Pro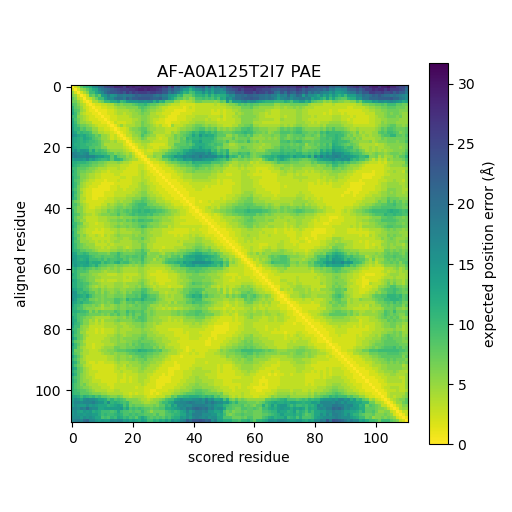tein AF-A0A125T2I7-F1 (afdb_monomer)

Structure (mmCIF, N/CA/C/O backbone):
data_AF-A0A125T2I7-F1
#
_entry.id   AF-A0A125T2I7-F1
#
loop_
_atom_site.group_PDB
_atom_site.id
_atom_site.type_symbol
_atom_site.label_atom_id
_atom_site.label_alt_id
_atom_site.label_comp_id
_atom_site.label_asym_id
_atom_site.label_entity_id
_atom_site.label_seq_id
_atom_site.pdbx_PDB_ins_code
_atom_site.Cartn_x
_atom_site.Cartn_y
_atom_site.Cartn_z
_atom_site.occupancy
_atom_site.B_iso_or_equiv
_atom_site.auth_seq_id
_atom_site.auth_comp_id
_atom_site.auth_asym_id
_atom_site.auth_atom_id
_atom_site.pdbx_PDB_model_num
ATOM 1 N N . MET A 1 1 ? -26.684 0.770 0.356 1.00 44.03 1 MET A N 1
ATOM 2 C CA . MET A 1 1 ? -25.659 -0.079 1.001 1.00 44.03 1 MET A CA 1
ATOM 3 C C . MET A 1 1 ? -24.827 0.848 1.869 1.00 44.03 1 MET A C 1
ATOM 5 O O . MET A 1 1 ? -24.214 1.760 1.333 1.00 44.03 1 MET A O 1
ATOM 9 N N . GLY A 1 2 ? -24.987 0.765 3.191 1.00 49.50 2 GLY A N 1
ATOM 10 C CA . GLY A 1 2 ? -24.450 1.761 4.119 1.00 49.50 2 GLY A CA 1
ATOM 11 C C . GLY A 1 2 ? -22.976 1.508 4.398 1.00 49.50 2 GLY A C 1
ATOM 12 O O . GLY A 1 2 ? -22.624 0.428 4.861 1.00 49.50 2 GLY A O 1
ATOM 13 N N . THR A 1 3 ? -22.127 2.495 4.127 1.00 59.16 3 THR A N 1
ATOM 14 C CA . THR A 1 3 ? -20.767 2.532 4.661 1.00 59.16 3 THR A CA 1
ATOM 15 C C . THR A 1 3 ? -20.870 2.567 6.182 1.00 59.16 3 THR A C 1
ATOM 17 O O . THR A 1 3 ? -21.439 3.495 6.762 1.00 59.16 3 THR A O 1
ATOM 20 N N . ASP A 1 4 ? -20.397 1.517 6.846 1.00 66.25 4 ASP A N 1
ATOM 21 C CA . ASP A 1 4 ? -20.371 1.476 8.302 1.00 66.25 4 ASP A CA 1
ATOM 22 C C . ASP A 1 4 ? -19.361 2.522 8.783 1.00 66.25 4 ASP A C 1
ATOM 24 O O . ASP A 1 4 ? -18.152 2.305 8.749 1.00 66.25 4 ASP A O 1
ATOM 28 N N . LYS A 1 5 ? -19.859 3.698 9.182 1.00 69.75 5 LYS A N 1
ATOM 29 C CA . LYS A 1 5 ? -19.045 4.881 9.524 1.00 69.75 5 LYS A CA 1
ATOM 30 C C . LYS A 1 5 ? -18.063 4.645 10.679 1.00 69.75 5 LYS A C 1
ATOM 32 O O . LYS A 1 5 ? -17.239 5.510 10.968 1.00 69.75 5 LYS A O 1
ATOM 37 N N . ASN A 1 6 ? -18.177 3.510 11.365 1.00 82.94 6 ASN A N 1
ATOM 38 C CA . ASN A 1 6 ? -17.336 3.163 12.498 1.00 82.94 6 ASN A CA 1
ATOM 39 C C . ASN A 1 6 ? -16.055 2.428 12.094 1.00 82.94 6 ASN A C 1
ATOM 41 O O . ASN A 1 6 ? -15.167 2.314 12.929 1.00 82.94 6 ASN A O 1
ATOM 45 N N . ILE A 1 7 ? -15.927 1.948 10.856 1.00 86.94 7 ILE A N 1
ATOM 46 C CA . ILE A 1 7 ? -14.658 1.429 10.338 1.00 86.94 7 ILE A CA 1
ATOM 47 C C . ILE A 1 7 ? -14.086 2.462 9.382 1.00 86.94 7 ILE A C 1
ATOM 49 O O . ILE A 1 7 ? -14.703 2.797 8.374 1.00 86.94 7 ILE A O 1
ATOM 53 N N . VAL A 1 8 ? -12.913 2.989 9.716 1.00 90.00 8 VAL A N 1
ATOM 54 C CA . VAL A 1 8 ? -12.237 4.003 8.908 1.00 90.00 8 VAL A CA 1
ATOM 55 C C . VAL A 1 8 ? -11.013 3.365 8.281 1.00 90.00 8 VAL A C 1
ATOM 57 O O . VAL A 1 8 ? -10.130 2.911 8.998 1.00 90.00 8 VAL A O 1
ATOM 60 N N . VAL A 1 9 ? -10.966 3.341 6.953 1.00 90.75 9 VAL A N 1
ATOM 61 C CA . VAL A 1 9 ? -9.791 2.920 6.187 1.00 90.75 9 VAL A CA 1
ATOM 62 C C . VAL A 1 9 ? -9.277 4.141 5.443 1.00 90.75 9 VAL A C 1
ATOM 64 O O . VAL A 1 9 ? -10.022 4.765 4.690 1.00 90.75 9 VAL A O 1
ATOM 67 N N . THR A 1 10 ? -8.020 4.495 5.674 1.00 92.19 10 THR A N 1
ATOM 68 C CA . THR A 1 10 ? -7.363 5.639 5.041 1.00 92.19 10 THR A CA 1
ATOM 69 C C . THR A 1 10 ? -6.147 5.144 4.282 1.00 92.19 10 THR A C 1
ATOM 71 O O . THR A 1 10 ? -5.269 4.522 4.870 1.00 92.19 10 THR A O 1
ATOM 74 N N . ARG A 1 11 ? -6.086 5.429 2.981 1.00 92.81 11 ARG A N 1
ATOM 75 C CA . ARG A 1 11 ? -4.922 5.160 2.131 1.00 92.81 11 ARG A CA 1
ATOM 76 C C . ARG A 1 11 ? -4.219 6.484 1.851 1.00 92.81 11 ARG A C 1
ATOM 78 O O . ARG A 1 11 ? -4.782 7.344 1.176 1.00 92.81 11 ARG A O 1
ATOM 85 N N . THR A 1 12 ? -3.007 6.648 2.367 1.00 92.88 12 THR A N 1
ATOM 86 C CA . THR A 1 12 ? -2.234 7.893 2.263 1.00 92.88 12 THR A CA 1
ATOM 87 C C . THR A 1 12 ? -0.942 7.643 1.501 1.00 92.88 12 THR A C 1
ATOM 89 O O . THR A 1 12 ? -0.198 6.726 1.836 1.00 92.88 12 THR A O 1
ATOM 92 N N . LEU A 1 13 ? -0.656 8.460 0.483 1.00 91.88 13 LEU A N 1
ATOM 93 C CA . LEU A 1 13 ? 0.638 8.431 -0.200 1.00 91.88 13 LEU A CA 1
ATOM 94 C C . LEU A 1 13 ? 1.686 9.128 0.671 1.00 91.88 13 LEU A C 1
ATOM 96 O O . L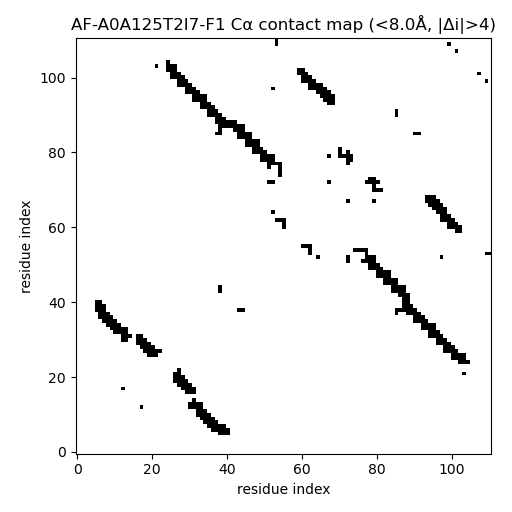EU A 1 13 ? 1.595 10.337 0.898 1.00 91.88 13 LEU A O 1
ATOM 100 N N . GLU A 1 14 ? 2.703 8.393 1.103 1.00 91.81 14 GLU A N 1
ATOM 101 C CA . GLU A 1 14 ? 3.830 8.950 1.845 1.00 91.81 14 GLU A CA 1
ATOM 102 C C . GLU A 1 14 ? 4.811 9.587 0.863 1.00 91.81 14 GLU A C 1
ATOM 104 O O . GLU A 1 14 ? 5.693 8.925 0.311 1.00 91.81 14 GLU A O 1
ATOM 109 N N . LYS A 1 15 ? 4.623 10.886 0.605 1.00 86.81 15 LYS A N 1
ATOM 110 C CA . LYS A 1 15 ? 5.432 11.652 -0.357 1.00 86.81 15 LYS A CA 1
ATOM 111 C C . LYS A 1 15 ? 6.912 11.684 0.012 1.00 86.81 15 LYS A C 1
ATOM 113 O O . LYS A 1 15 ? 7.735 11.661 -0.890 1.00 86.81 15 LYS A O 1
ATOM 118 N N . ASP A 1 16 ? 7.243 11.666 1.300 1.00 84.31 16 ASP A N 1
ATOM 119 C CA . ASP A 1 16 ? 8.632 11.654 1.777 1.00 84.31 16 ASP A CA 1
ATOM 120 C C . ASP A 1 16 ? 9.382 10.370 1.390 1.00 84.31 16 ASP A C 1
ATOM 122 O O . ASP A 1 16 ? 10.600 10.371 1.245 1.00 84.31 16 ASP A O 1
ATOM 126 N N . LEU A 1 17 ? 8.647 9.271 1.191 1.00 82.44 17 LEU A N 1
ATOM 127 C CA . LEU A 1 17 ? 9.180 7.964 0.797 1.00 82.44 17 LEU A CA 1
ATOM 128 C C . LEU A 1 17 ? 8.855 7.606 -0.661 1.00 82.44 17 LEU A C 1
ATOM 130 O O . LEU A 1 17 ? 9.280 6.557 -1.153 1.00 82.44 17 LEU A O 1
ATOM 134 N N . SER A 1 18 ? 8.097 8.465 -1.346 1.00 85.06 18 SER A N 1
ATOM 135 C CA . SER A 1 18 ? 7.716 8.298 -2.744 1.00 85.06 18 SER A CA 1
ATOM 136 C C . SER A 1 18 ? 8.575 9.203 -3.611 1.00 85.06 18 SER A C 1
ATOM 138 O O . SER A 1 18 ? 8.461 10.424 -3.562 1.00 85.06 18 SER A O 1
ATOM 140 N N . GLU A 1 19 ? 9.413 8.605 -4.448 1.00 87.25 19 GLU A N 1
ATOM 141 C CA . GLU A 1 19 ? 10.374 9.345 -5.257 1.00 87.25 19 GLU A CA 1
ATOM 142 C C . GLU A 1 19 ? 10.224 9.002 -6.734 1.00 87.25 19 GLU A C 1
ATOM 144 O O . GLU A 1 19 ? 10.017 7.848 -7.117 1.00 87.25 19 GLU A O 1
ATOM 149 N N . LYS A 1 20 ? 10.356 10.022 -7.581 1.00 86.38 20 LYS A N 1
ATOM 150 C CA . LYS A 1 20 ? 10.393 9.868 -9.030 1.00 86.38 20 LYS A CA 1
ATOM 151 C C . LYS A 1 20 ? 11.757 10.298 -9.536 1.00 86.38 20 LYS A C 1
ATOM 153 O O . LYS A 1 20 ? 12.071 11.483 -9.570 1.00 86.38 20 LYS A O 1
ATOM 158 N N . GLN A 1 21 ? 12.541 9.327 -9.979 1.00 86.06 21 GLN A N 1
ATOM 159 C CA . GLN A 1 21 ? 13.862 9.548 -10.545 1.00 86.06 21 GLN A CA 1
ATOM 160 C C . GLN A 1 21 ? 13.847 9.271 -12.044 1.00 86.06 21 GLN A C 1
ATOM 162 O O . GLN A 1 21 ? 13.285 8.284 -12.518 1.00 86.06 21 GLN A O 1
ATOM 167 N N . THR A 1 22 ? 14.515 10.120 -12.815 1.00 84.56 22 THR A N 1
ATOM 168 C CA . THR A 1 22 ? 14.761 9.875 -14.237 1.00 84.56 22 THR A CA 1
ATOM 169 C C . THR A 1 22 ? 16.235 9.577 -14.442 1.00 84.56 22 THR A C 1
ATOM 171 O O . THR A 1 22 ? 17.077 10.420 -14.143 1.00 84.56 22 THR A O 1
ATOM 174 N N . PHE A 1 23 ? 16.551 8.398 -14.969 1.00 79.50 23 PHE A N 1
ATOM 175 C CA . PHE A 1 23 ? 17.920 7.972 -15.232 1.00 79.50 23 PHE A CA 1
ATOM 176 C C . PHE A 1 23 ? 18.079 7.618 -16.714 1.00 79.50 23 PHE A C 1
ATOM 178 O O . PHE A 1 23 ? 17.620 6.573 -17.181 1.00 79.50 23 PHE A O 1
ATOM 185 N N . GLY A 1 24 ? 18.705 8.522 -17.474 1.00 85.00 24 GLY A N 1
ATOM 186 C CA . GLY A 1 24 ? 18.951 8.357 -18.909 1.00 85.00 24 GLY A CA 1
ATOM 187 C C . GLY A 1 24 ? 17.667 8.244 -19.746 1.00 85.00 24 GLY A C 1
ATOM 188 O O . GLY A 1 24 ? 16.953 9.228 -19.976 1.00 85.00 24 GLY A O 1
ATOM 189 N N . SER A 1 25 ? 17.397 7.045 -20.263 1.00 85.75 25 SER A N 1
ATOM 190 C CA . SER A 1 25 ? 16.191 6.708 -21.034 1.00 85.75 25 SER A CA 1
ATOM 191 C C . SER A 1 25 ? 15.052 6.139 -20.182 1.00 85.75 25 SER A C 1
ATOM 193 O O . SER A 1 25 ? 13.943 6.005 -20.697 1.00 85.75 25 SER A O 1
ATOM 195 N N . ASN A 1 26 ? 15.280 5.861 -18.895 1.00 87.19 26 ASN A N 1
ATOM 196 C CA . ASN A 1 26 ? 14.313 5.206 -18.016 1.00 87.19 26 ASN A CA 1
ATOM 197 C C . ASN A 1 26 ? 13.846 6.137 -16.891 1.00 87.19 26 ASN A C 1
ATOM 199 O O . ASN A 1 26 ? 14.569 7.020 -16.430 1.00 87.19 26 ASN A O 1
ATOM 203 N N . LYS A 1 27 ? 12.620 5.919 -16.432 1.00 89.12 27 LYS A N 1
ATOM 204 C CA . LYS A 1 27 ? 12.018 6.519 -15.245 1.00 89.12 27 LYS A CA 1
ATOM 205 C C . LYS A 1 27 ? 11.872 5.427 -14.192 1.00 89.12 27 LYS A C 1
ATOM 207 O O . LYS A 1 27 ? 11.512 4.301 -14.523 1.00 89.12 27 LYS A O 1
ATOM 212 N N . LYS A 1 28 ? 12.177 5.758 -12.945 1.00 90.00 28 LYS A N 1
ATOM 213 C CA . LYS A 1 28 ? 11.898 4.948 -11.761 1.00 90.00 28 LYS A CA 1
ATOM 214 C C . LYS A 1 28 ? 10.944 5.741 -10.887 1.00 90.00 28 LYS A C 1
ATOM 216 O O . LYS A 1 28 ? 11.196 6.910 -10.606 1.00 90.00 28 LYS A O 1
ATOM 221 N N . GLU A 1 29 ? 9.851 5.121 -10.492 1.00 90.25 29 GLU A N 1
ATOM 222 C CA . GLU A 1 29 ? 8.836 5.728 -9.649 1.00 90.25 29 GLU A CA 1
ATOM 223 C C . GLU A 1 29 ? 8.563 4.796 -8.476 1.00 90.25 29 GLU A C 1
ATOM 225 O O . GLU A 1 29 ? 7.993 3.721 -8.642 1.00 90.25 29 GLU A O 1
ATOM 230 N N . THR A 1 30 ? 9.022 5.203 -7.298 1.00 91.62 30 THR A N 1
ATOM 231 C CA . THR A 1 30 ? 8.755 4.518 -6.038 1.00 91.62 30 THR A CA 1
ATOM 232 C C . THR A 1 30 ? 7.492 5.113 -5.439 1.00 91.62 30 THR A C 1
ATOM 234 O O . THR A 1 30 ? 7.406 6.327 -5.248 1.00 91.62 30 THR A O 1
ATOM 237 N N . LYS A 1 31 ? 6.513 4.267 -5.133 1.00 91.69 31 LYS A N 1
ATOM 238 C CA . LYS A 1 31 ? 5.311 4.637 -4.387 1.00 91.69 31 LYS A CA 1
ATOM 239 C C . LYS A 1 31 ? 5.363 3.963 -3.032 1.00 91.69 31 LYS A C 1
ATOM 241 O O . LYS A 1 31 ? 5.613 2.761 -2.953 1.00 91.69 31 LYS A O 1
ATOM 246 N N . ASN A 1 32 ? 5.116 4.741 -1.988 1.00 93.12 32 ASN A N 1
ATOM 247 C CA . ASN A 1 32 ? 4.894 4.216 -0.654 1.00 93.12 32 ASN A CA 1
ATOM 248 C C . ASN A 1 32 ? 3.522 4.655 -0.152 1.00 93.12 32 ASN A C 1
ATOM 250 O O . ASN A 1 32 ? 3.247 5.850 -0.040 1.00 93.12 32 ASN A O 1
ATOM 254 N N . TRP A 1 33 ? 2.673 3.688 0.154 1.00 92.88 33 TRP A N 1
ATOM 255 C CA . TRP A 1 33 ? 1.333 3.903 0.671 1.00 92.88 33 TRP A CA 1
ATOM 256 C C . TRP A 1 33 ? 1.261 3.445 2.118 1.00 92.88 33 TRP A C 1
ATOM 258 O O . TRP A 1 33 ? 1.668 2.333 2.449 1.00 92.88 33 TRP A O 1
ATOM 268 N N . LEU A 1 34 ? 0.695 4.292 2.968 1.00 93.56 34 LEU A N 1
ATOM 269 C CA . LEU A 1 34 ? 0.313 3.942 4.323 1.00 93.56 34 LEU A CA 1
ATOM 270 C C . LEU A 1 34 ? -1.195 3.696 4.357 1.00 93.56 34 LEU A C 1
ATOM 272 O O . LEU A 1 34 ? -1.988 4.605 4.102 1.00 93.56 34 LEU A O 1
ATOM 276 N N . ILE A 1 35 ? -1.578 2.462 4.666 1.00 93.50 35 ILE A N 1
ATOM 277 C CA . ILE A 1 35 ? -2.960 2.042 4.857 1.00 93.50 35 ILE A CA 1
ATOM 278 C C . ILE A 1 35 ? -3.223 1.994 6.362 1.00 93.50 35 ILE A C 1
ATOM 280 O O . ILE A 1 35 ? -2.691 1.136 7.064 1.00 93.50 35 ILE A O 1
ATOM 284 N N . ASP A 1 36 ? -4.029 2.930 6.853 1.00 94.06 36 ASP A N 1
ATOM 285 C CA . ASP A 1 36 ? -4.428 3.051 8.256 1.00 94.06 36 ASP A CA 1
ATOM 286 C C . ASP A 1 36 ? -5.882 2.588 8.411 1.00 94.06 36 ASP A C 1
ATOM 288 O O . ASP A 1 36 ? -6.794 3.132 7.781 1.00 94.06 36 ASP A O 1
ATOM 292 N N . ILE A 1 37 ? -6.094 1.539 9.203 1.00 93.12 37 ILE A N 1
ATOM 293 C CA . ILE A 1 37 ? -7.392 0.904 9.426 1.00 93.12 37 ILE A CA 1
ATOM 294 C C . ILE A 1 37 ? -7.740 1.045 10.899 1.00 93.12 37 ILE A C 1
ATOM 296 O O . ILE A 1 37 ? -7.062 0.495 11.765 1.00 93.12 37 ILE A O 1
ATOM 300 N N . LYS A 1 38 ? -8.841 1.733 11.185 1.00 92.62 38 LYS A N 1
ATOM 301 C CA . LYS A 1 38 ? -9.286 2.033 12.541 1.00 92.62 38 LYS A CA 1
ATOM 302 C C . LYS A 1 38 ? -10.679 1.487 12.800 1.00 92.62 38 LYS A C 1
ATOM 304 O O . LYS A 1 38 ? -11.632 1.827 12.093 1.00 92.62 38 LYS A O 1
ATOM 309 N N . ASN A 1 39 ? -10.806 0.696 13.859 1.00 93.25 39 ASN A N 1
ATOM 310 C CA . ASN A 1 39 ? -12.087 0.234 14.365 1.00 93.25 39 ASN A CA 1
ATOM 311 C C . ASN A 1 39 ? -12.589 1.182 15.457 1.00 93.25 39 ASN A C 1
ATOM 313 O O . ASN A 1 39 ? -12.135 1.122 16.589 1.00 93.25 39 ASN A O 1
ATOM 317 N N . ARG A 1 40 ? -13.566 2.034 15.148 1.00 91.50 40 ARG A N 1
ATOM 318 C CA . ARG A 1 40 ? -14.228 2.916 16.127 1.00 91.50 40 ARG A CA 1
ATOM 319 C C . ARG A 1 40 ? -15.419 2.258 16.824 1.00 91.50 40 ARG A C 1
ATOM 321 O O . ARG A 1 40 ? -16.117 2.931 17.582 1.00 91.50 40 ARG A O 1
ATOM 328 N N . LYS A 1 41 ? -15.704 0.979 16.559 1.00 89.50 41 LYS A N 1
ATOM 329 C CA . LYS A 1 41 ? -16.749 0.242 17.275 1.00 89.50 41 LYS A CA 1
ATOM 330 C C . LYS A 1 41 ? -16.245 -0.205 18.640 1.00 89.50 41 LYS A C 1
ATOM 332 O O . LYS A 1 41 ? -15.063 -0.484 18.821 1.00 89.50 41 LYS A 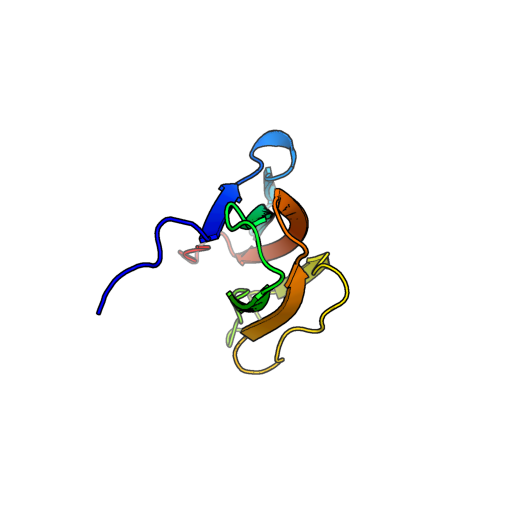O 1
ATOM 337 N N . ASN A 1 42 ? -17.189 -0.390 19.559 1.00 90.75 42 ASN A N 1
ATOM 338 C CA . ASN A 1 42 ? -16.934 -0.971 20.877 1.00 90.75 42 ASN A CA 1
ATOM 339 C C . ASN A 1 42 ? -16.912 -2.514 20.869 1.00 90.75 42 ASN A C 1
ATOM 341 O O . ASN A 1 42 ? -17.142 -3.152 21.891 1.00 90.75 42 ASN A O 1
ATOM 345 N N . GLN A 1 43 ? -16.691 -3.127 19.705 1.00 91.31 43 GLN A N 1
ATOM 346 C CA . GLN A 1 43 ? -16.671 -4.578 19.525 1.00 91.31 43 GLN A CA 1
ATOM 347 C C . GLN A 1 43 ? -15.564 -4.968 18.539 1.00 91.31 43 GLN A C 1
ATOM 349 O O . GLN A 1 43 ? -15.253 -4.165 17.651 1.00 91.31 43 GLN A O 1
ATOM 354 N N . PRO A 1 44 ? -14.981 -6.173 18.666 1.00 92.25 44 PRO A N 1
ATOM 355 C CA . PRO A 1 44 ? -14.008 -6.666 17.704 1.00 92.25 44 PRO A CA 1
ATOM 356 C C . PRO A 1 44 ? -14.653 -6.870 16.331 1.00 92.25 44 PRO A C 1
ATOM 358 O O . PRO A 1 44 ? -15.829 -7.229 16.222 1.00 92.25 44 PRO A O 1
ATOM 361 N N . VAL A 1 45 ? -13.876 -6.635 15.278 1.00 91.69 45 VAL A N 1
ATOM 362 C CA . VAL A 1 45 ? -14.305 -6.786 13.887 1.00 91.69 45 VAL A CA 1
ATOM 363 C C . VAL A 1 45 ? -13.252 -7.532 13.081 1.00 91.69 45 VAL A C 1
ATOM 365 O O . VAL A 1 45 ? -12.053 -7.292 13.223 1.00 91.69 45 VAL A O 1
ATOM 368 N N . ASN A 1 46 ? -13.726 -8.403 12.195 1.00 91.69 46 ASN A N 1
ATOM 369 C CA . ASN A 1 46 ? -12.900 -8.999 11.156 1.00 91.69 46 ASN A CA 1
ATOM 370 C C . ASN A 1 46 ? -13.085 -8.195 9.875 1.00 91.69 46 ASN A C 1
ATOM 372 O O . ASN A 1 46 ? -14.213 -7.975 9.431 1.00 91.69 46 ASN A O 1
ATOM 376 N N . LEU A 1 47 ? -11.974 -7.749 9.305 1.00 89.94 47 LEU A N 1
ATOM 377 C CA . LEU A 1 47 ? -11.936 -6.917 8.115 1.00 89.94 47 LEU A CA 1
ATOM 378 C C . LEU A 1 47 ? -11.014 -7.551 7.086 1.00 89.94 47 LEU A C 1
ATOM 380 O O . LEU A 1 47 ? -9.932 -8.036 7.416 1.00 89.94 47 LEU A O 1
ATOM 384 N N . ILE A 1 48 ? -11.459 -7.511 5.838 1.00 91.69 48 ILE A N 1
ATOM 385 C CA . ILE A 1 48 ? -10.654 -7.867 4.679 1.00 91.69 48 ILE A CA 1
ATOM 386 C C . ILE A 1 48 ? -10.395 -6.565 3.936 1.00 91.69 48 ILE A C 1
ATOM 388 O O . ILE A 1 48 ? -11.337 -5.868 3.560 1.00 91.69 48 ILE A O 1
ATOM 392 N N . VAL A 1 49 ? -9.123 -6.216 3.787 1.00 90.69 49 VAL A N 1
ATOM 393 C CA . VAL A 1 49 ? -8.688 -5.049 3.023 1.00 90.69 49 VAL A CA 1
ATOM 394 C C . VAL A 1 49 ? -8.014 -5.564 1.767 1.00 90.69 49 VAL A C 1
ATOM 396 O O . VAL A 1 49 ? -7.022 -6.285 1.845 1.00 90.69 49 VAL A O 1
ATOM 399 N N . GLU A 1 50 ? -8.573 -5.207 0.619 1.00 91.69 50 GLU A N 1
ATOM 400 C CA . GLU A 1 50 ? -8.012 -5.531 -0.687 1.00 91.69 50 GLU A CA 1
ATOM 401 C C . GLU A 1 50 ? -7.416 -4.264 -1.307 1.00 91.69 50 GLU A C 1
ATOM 403 O O . GLU A 1 50 ? -8.051 -3.210 -1.310 1.00 91.69 50 GLU A O 1
ATOM 408 N N . ASP A 1 51 ? -6.200 -4.373 -1.831 1.00 90.38 51 ASP A N 1
ATOM 409 C CA . ASP A 1 51 ? -5.539 -3.334 -2.628 1.00 90.38 51 ASP A CA 1
ATOM 410 C C . ASP A 1 51 ? -4.828 -4.013 -3.807 1.00 90.38 51 ASP A C 1
ATOM 412 O O . ASP A 1 51 ? -4.827 -5.243 -3.945 1.00 90.38 51 ASP A O 1
ATOM 416 N N . GLN A 1 52 ? -4.249 -3.222 -4.696 1.00 89.62 52 GLN A N 1
ATOM 417 C CA . GLN A 1 52 ? -3.615 -3.700 -5.906 1.00 89.62 52 GLN A CA 1
ATOM 418 C C . GLN A 1 52 ? -2.292 -2.973 -6.133 1.00 89.62 52 GLN A C 1
ATOM 420 O O . GLN A 1 52 ? -2.191 -1.756 -5.996 1.00 89.62 52 GLN A O 1
ATOM 425 N N . VAL A 1 53 ? -1.273 -3.734 -6.523 1.00 89.25 53 VAL A N 1
ATOM 426 C CA . VAL A 1 53 ? -0.048 -3.197 -7.115 1.00 89.25 53 VAL A CA 1
ATOM 427 C C . VAL A 1 53 ? -0.139 -3.262 -8.635 1.00 89.25 53 VAL A C 1
ATOM 429 O O . VAL A 1 53 ? -0.743 -4.194 -9.177 1.00 89.25 53 VAL A O 1
ATOM 432 N N . PRO A 1 54 ? 0.457 -2.298 -9.352 1.00 87.12 54 PRO A N 1
ATOM 433 C CA . PRO A 1 54 ? 0.483 -2.341 -10.803 1.00 87.12 54 PRO A CA 1
ATOM 434 C C . PRO A 1 54 ? 1.186 -3.615 -11.280 1.00 87.12 54 PRO A C 1
ATOM 436 O O . PRO A 1 54 ? 2.241 -3.986 -10.775 1.00 87.12 54 PRO A O 1
ATOM 439 N N . VAL A 1 55 ? 0.616 -4.268 -12.287 1.00 87.00 55 VAL A N 1
ATOM 440 C CA . VAL A 1 55 ? 1.245 -5.387 -12.995 1.00 87.00 55 VAL A CA 1
ATOM 441 C C . VAL A 1 55 ? 1.506 -4.975 -14.429 1.00 87.00 55 VAL A C 1
ATOM 443 O O . VAL A 1 55 ? 0.635 -4.424 -15.104 1.00 87.00 55 VAL A O 1
ATOM 446 N N . SER A 1 56 ? 2.724 -5.221 -14.901 1.00 83.19 56 SER A N 1
ATOM 447 C CA . SER A 1 56 ? 3.076 -4.954 -16.288 1.00 83.19 56 SER A CA 1
ATOM 448 C C . SER A 1 56 ? 2.978 -6.221 -17.125 1.00 83.19 56 SER A C 1
ATOM 450 O O . SER A 1 56 ? 3.533 -7.255 -16.768 1.00 83.19 56 SER A O 1
ATOM 452 N N . GLN A 1 57 ? 2.342 -6.107 -18.290 1.00 79.69 57 GLN A N 1
ATOM 453 C CA . GLN A 1 57 ? 2.434 -7.108 -19.359 1.00 79.69 57 GLN A CA 1
ATOM 454 C C . GLN A 1 57 ? 3.586 -6.810 -20.335 1.00 79.69 57 GLN A C 1
ATOM 456 O O . GLN A 1 57 ? 3.915 -7.630 -21.187 1.00 79.69 57 GLN A O 1
ATOM 461 N N . ASN A 1 58 ? 4.200 -5.627 -20.237 1.00 82.25 58 ASN A N 1
ATOM 462 C CA . ASN A 1 58 ? 5.317 -5.215 -21.075 1.00 82.25 58 ASN A CA 1
ATOM 463 C C . ASN A 1 58 ? 6.644 -5.509 -20.368 1.00 82.25 58 ASN A C 1
ATOM 465 O O . ASN A 1 58 ? 6.919 -4.924 -19.322 1.00 82.25 58 ASN A O 1
ATOM 469 N N . SER A 1 59 ? 7.501 -6.325 -20.984 1.00 81.81 59 SER A N 1
ATOM 470 C CA . SER A 1 59 ? 8.845 -6.652 -20.480 1.00 81.81 59 SER A CA 1
ATOM 471 C C . SER A 1 59 ? 9.779 -5.442 -2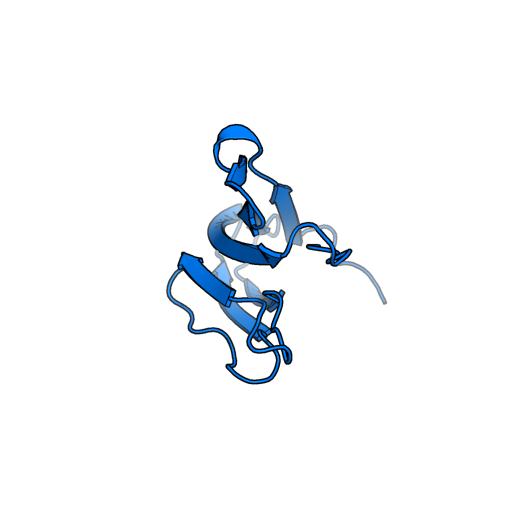0.338 1.00 81.81 59 SER A C 1
ATOM 473 O O . SER A 1 59 ? 10.824 -5.550 -19.713 1.00 81.81 59 SER A O 1
ATOM 475 N N . SER A 1 60 ? 9.428 -4.292 -20.922 1.00 83.00 60 SER A N 1
ATOM 476 C CA . SER A 1 60 ? 10.166 -3.030 -20.756 1.00 83.00 60 SER A CA 1
ATOM 477 C C . SER A 1 60 ? 9.824 -2.293 -19.457 1.00 83.00 60 SER A C 1
ATOM 479 O O . SER A 1 60 ? 10.473 -1.295 -19.140 1.00 83.00 60 SER A O 1
ATOM 481 N N . ILE A 1 61 ? 8.777 -2.723 -18.748 1.00 86.81 61 ILE A N 1
ATOM 482 C CA . ILE A 1 61 ? 8.334 -2.133 -17.487 1.00 86.81 61 ILE A CA 1
ATOM 483 C C . ILE A 1 61 ? 8.540 -3.174 -16.387 1.00 86.81 61 ILE A C 1
ATOM 485 O O . ILE A 1 61 ? 7.856 -4.196 -16.358 1.00 86.81 61 ILE A O 1
ATOM 489 N N . ASP A 1 62 ? 9.457 -2.882 -15.474 1.00 87.94 62 ASP A N 1
ATOM 490 C CA . ASP A 1 62 ? 9.706 -3.699 -14.291 1.00 87.94 62 ASP A CA 1
ATOM 491 C C . ASP A 1 62 ? 8.894 -3.145 -13.117 1.00 87.94 62 ASP A C 1
ATOM 493 O O . ASP A 1 62 ? 8.980 -1.953 -12.806 1.00 87.94 62 ASP A O 1
ATOM 497 N N . VAL A 1 63 ? 8.131 -4.009 -12.446 1.00 90.12 63 VAL A N 1
ATOM 498 C CA . VAL A 1 63 ? 7.498 -3.689 -11.162 1.00 90.12 63 VAL A CA 1
ATOM 499 C C . VAL A 1 63 ? 8.164 -4.517 -10.074 1.00 90.12 63 VAL A C 1
ATOM 501 O O . VAL A 1 63 ? 8.137 -5.744 -10.110 1.00 90.12 63 VAL A O 1
ATOM 504 N N . GLU A 1 64 ? 8.747 -3.836 -9.098 1.00 89.50 64 GLU A N 1
ATOM 505 C CA . GLU A 1 64 ? 9.410 -4.441 -7.952 1.00 89.50 64 GLU A CA 1
ATOM 506 C C . GLU A 1 64 ? 8.643 -4.090 -6.681 1.00 89.50 64 GLU A C 1
ATOM 508 O O . GLU A 1 64 ? 8.542 -2.928 -6.288 1.00 89.50 64 GLU A O 1
ATOM 513 N N . VAL A 1 65 ? 8.082 -5.101 -6.029 1.00 90.38 65 VAL A N 1
ATOM 514 C CA . VAL A 1 65 ? 7.336 -4.929 -4.785 1.00 90.38 65 VAL A CA 1
ATOM 515 C C . VAL A 1 65 ? 8.301 -5.081 -3.613 1.00 90.38 65 VAL A C 1
ATOM 517 O O . VAL A 1 65 ? 8.934 -6.122 -3.465 1.00 90.38 65 VAL A O 1
ATOM 520 N N . GLN A 1 66 ? 8.430 -4.031 -2.802 1.00 89.31 66 GL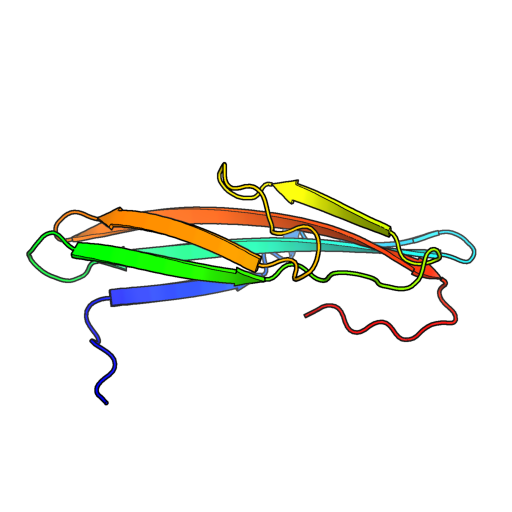N A N 1
ATOM 521 C CA . GLN A 1 66 ? 9.420 -3.947 -1.724 1.00 89.31 66 GLN A CA 1
ATOM 522 C C . GLN A 1 66 ? 8.824 -4.255 -0.351 1.00 89.31 66 GLN A C 1
ATOM 524 O O . GLN A 1 66 ? 9.464 -4.928 0.447 1.00 89.31 66 GLN A O 1
ATOM 529 N N . GLU A 1 67 ? 7.616 -3.765 -0.073 1.00 89.81 67 GLU A N 1
ATOM 530 C CA . GLU A 1 67 ? 6.936 -3.953 1.210 1.00 89.81 67 GLU A CA 1
ATOM 531 C C . GLU A 1 67 ? 5.444 -4.149 0.966 1.00 89.81 67 GLU A C 1
ATOM 533 O O . GLU A 1 67 ? 4.851 -3.458 0.138 1.00 89.81 67 GLU A O 1
ATOM 538 N N . THR A 1 68 ? 4.833 -5.092 1.670 1.00 87.69 68 THR A N 1
ATOM 539 C CA . THR A 1 68 ? 3.418 -5.459 1.490 1.00 87.69 68 THR A CA 1
ATOM 540 C C . THR A 1 68 ? 2.748 -5.842 2.801 1.00 87.69 68 THR A C 1
ATOM 542 O O . THR A 1 68 ? 1.694 -6.482 2.796 1.00 87.69 68 THR A O 1
ATOM 545 N N . GLY A 1 69 ? 3.361 -5.529 3.946 1.00 82.56 69 GLY A N 1
ATOM 546 C CA . GLY A 1 69 ? 2.818 -5.899 5.251 1.00 82.56 69 GLY A CA 1
ATOM 547 C C . GLY A 1 69 ? 2.719 -7.409 5.451 1.00 82.56 69 GLY A C 1
ATOM 548 O O . GLY A 1 69 ? 1.809 -7.879 6.131 1.00 82.56 69 GLY A O 1
ATOM 549 N N . GLY A 1 70 ? 3.620 -8.171 4.823 1.00 84.12 70 GLY A N 1
ATOM 550 C CA . GLY A 1 70 ? 3.708 -9.625 4.969 1.00 84.12 70 GLY A CA 1
ATOM 551 C C . GLY A 1 70 ? 2.804 -10.450 4.046 1.00 84.12 70 GLY A C 1
ATOM 552 O O . GLY A 1 70 ? 2.721 -11.663 4.230 1.00 84.12 70 GLY A O 1
ATOM 553 N N . VAL A 1 71 ? 2.145 -9.844 3.051 1.00 87.75 71 VAL A N 1
ATOM 554 C CA . VAL A 1 71 ? 1.288 -10.564 2.087 1.00 87.75 71 VAL A CA 1
ATOM 555 C C . VAL A 1 71 ? 1.921 -10.580 0.702 1.00 87.75 71 VAL A C 1
ATOM 557 O O . VAL A 1 71 ? 2.417 -9.566 0.224 1.00 87.75 71 VAL A O 1
ATOM 560 N N . LYS A 1 72 ? 1.901 -11.724 0.015 1.00 87.12 72 LYS A N 1
ATOM 561 C CA . LYS A 1 72 ? 2.392 -11.792 -1.367 1.00 87.12 72 LYS A CA 1
ATOM 562 C C . LYS A 1 72 ? 1.302 -11.330 -2.344 1.00 87.12 72 LYS A C 1
ATOM 564 O O . LYS A 1 72 ? 0.194 -11.859 -2.259 1.00 87.12 72 LYS A O 1
ATOM 569 N N . PRO A 1 73 ? 1.598 -10.385 -3.254 1.00 89.25 73 PRO A N 1
ATOM 570 C CA . PRO A 1 73 ? 0.667 -9.995 -4.303 1.00 89.25 73 PRO A CA 1
ATOM 571 C C . PRO A 1 73 ? 0.470 -11.138 -5.300 1.00 89.25 73 PRO A C 1
ATOM 573 O O . PRO A 1 73 ? 1.389 -11.919 -5.558 1.00 89.25 73 PRO A O 1
ATOM 576 N N . ASP A 1 74 ? -0.718 -11.204 -5.889 1.00 89.62 74 ASP A N 1
ATOM 577 C CA . ASP A 1 74 ? -0.991 -12.087 -7.018 1.00 89.62 74 ASP A CA 1
ATOM 578 C C . ASP A 1 74 ? -0.111 -11.701 -8.219 1.00 89.62 74 ASP A C 1
ATOM 580 O O . ASP A 1 74 ? -0.056 -10.535 -8.607 1.00 89.62 74 ASP A O 1
ATOM 584 N N . ALA A 1 75 ? 0.583 -12.670 -8.817 1.00 84.00 75 ALA A N 1
ATOM 585 C CA . ALA A 1 75 ? 1.533 -12.399 -9.896 1.00 84.00 75 ALA A CA 1
ATOM 586 C C . ALA A 1 75 ? 0.863 -11.961 -11.213 1.00 84.00 75 ALA A C 1
ATOM 588 O O . ALA A 1 75 ? 1.508 -11.320 -12.039 1.00 84.00 75 ALA A O 1
ATOM 589 N N . LEU A 1 76 ? -0.408 -12.316 -11.423 1.00 84.81 76 LEU A N 1
ATOM 590 C CA . LEU A 1 76 ? -1.156 -12.017 -12.644 1.00 84.81 76 LEU A CA 1
ATOM 591 C C . LEU A 1 76 ? -1.943 -10.717 -12.512 1.00 84.81 76 LEU A C 1
ATOM 593 O O . LEU A 1 76 ? -1.992 -9.935 -13.458 1.00 84.81 76 LEU A O 1
ATOM 597 N N . THR A 1 77 ? -2.573 -10.487 -11.360 1.00 86.81 77 THR A N 1
ATOM 598 C CA . THR A 1 77 ? -3.455 -9.331 -11.155 1.00 86.81 77 THR A CA 1
ATOM 599 C C . THR A 1 77 ? -2.846 -8.253 -10.270 1.00 86.81 77 THR A C 1
ATOM 601 O O . THR A 1 77 ? -3.387 -7.154 -10.216 1.00 86.81 77 THR A O 1
ATOM 604 N N . GLY A 1 78 ? -1.776 -8.543 -9.530 1.00 86.88 78 GLY A N 1
ATOM 605 C CA . GLY A 1 78 ? -1.204 -7.628 -8.541 1.00 86.88 78 GLY A CA 1
ATOM 606 C C . GLY A 1 78 ? -2.079 -7.450 -7.304 1.00 86.88 78 GLY A C 1
ATOM 607 O O . GLY A 1 78 ? -1.889 -6.502 -6.551 1.00 86.88 78 GLY A O 1
ATOM 608 N N . ARG A 1 79 ? -3.075 -8.319 -7.092 1.00 92.44 79 ARG A N 1
ATOM 609 C CA . ARG A 1 79 ? -4.022 -8.185 -5.976 1.00 92.44 79 ARG A CA 1
ATOM 610 C C . ARG A 1 79 ? -3.332 -8.532 -4.663 1.00 92.44 79 ARG A C 1
ATOM 612 O O . ARG A 1 79 ? -2.656 -9.554 -4.574 1.00 92.44 79 ARG A O 1
ATOM 619 N N . ILE A 1 80 ? -3.566 -7.722 -3.639 1.00 92.44 80 ILE A N 1
ATOM 620 C CA . ILE A 1 80 ? -3.126 -7.950 -2.266 1.00 92.44 80 ILE A CA 1
ATOM 621 C C . ILE A 1 80 ? -4.358 -8.005 -1.372 1.00 92.44 80 ILE A C 1
ATOM 623 O O . ILE A 1 80 ? -5.253 -7.173 -1.489 1.00 92.44 80 ILE A O 1
ATOM 627 N N . VAL A 1 81 ? -4.404 -8.997 -0.484 1.00 93.31 81 VAL A N 1
ATOM 628 C CA . VAL A 1 81 ? -5.520 -9.206 0.441 1.00 93.31 81 VAL A CA 1
ATOM 629 C C . VAL A 1 81 ? -4.978 -9.331 1.856 1.00 93.31 81 VAL A C 1
ATOM 631 O O . VAL A 1 81 ? -4.268 -10.286 2.172 1.00 93.31 81 VAL A O 1
ATOM 634 N N . TRP A 1 82 ? -5.338 -8.390 2.721 1.00 93.31 82 TRP A N 1
ATOM 635 C CA . TRP A 1 82 ? -5.010 -8.444 4.139 1.00 93.31 82 TRP A CA 1
ATOM 636 C C . TRP A 1 82 ? -6.235 -8.794 4.971 1.00 93.31 82 TRP A C 1
ATOM 638 O O . TRP A 1 82 ? -7.279 -8.153 4.864 1.00 93.31 82 TRP A O 1
ATOM 648 N N . ASN A 1 83 ? -6.071 -9.773 5.858 1.00 92.38 83 ASN A N 1
ATOM 649 C CA . ASN A 1 83 ? -7.074 -10.138 6.850 1.00 92.38 83 ASN A CA 1
ATOM 650 C C . ASN A 1 83 ? -6.665 -9.555 8.202 1.00 92.38 83 ASN A C 1
ATOM 652 O O . ASN A 1 83 ? -5.636 -9.941 8.760 1.00 92.38 83 ASN A O 1
ATOM 656 N N . PHE A 1 84 ? -7.476 -8.647 8.736 1.00 91.19 84 PHE A N 1
ATOM 657 C CA . PHE A 1 84 ? -7.253 -8.041 10.043 1.00 91.19 84 PHE A CA 1
ATOM 658 C C . PHE A 1 84 ? -8.358 -8.430 11.012 1.00 91.19 84 PHE A C 1
ATOM 660 O O . PHE A 1 84 ? -9.545 -8.330 10.703 1.00 91.19 84 PHE A O 1
ATOM 667 N N . LEU A 1 85 ? -7.944 -8.818 12.213 1.00 92.44 85 LEU A N 1
ATOM 668 C CA . LEU A 1 85 ? -8.805 -8.896 13.381 1.00 92.44 85 LEU A CA 1
ATOM 669 C C . LEU A 1 85 ? -8.460 -7.692 14.254 1.00 92.44 85 LEU A C 1
ATOM 671 O O . LEU A 1 85 ? -7.359 -7.613 14.796 1.00 92.44 85 LEU A O 1
ATOM 675 N N . LEU A 1 86 ? -9.376 -6.729 14.313 1.00 92.69 86 LEU A N 1
ATOM 676 C CA . LEU A 1 86 ? -9.207 -5.471 15.035 1.00 92.69 86 LEU A CA 1
ATOM 677 C C . LEU A 1 86 ? -10.110 -5.468 16.258 1.00 92.69 86 LEU A C 1
ATOM 679 O O . LEU A 1 86 ? -11.324 -5.656 16.145 1.00 92.69 86 LEU A O 1
ATOM 683 N N . ASN A 1 87 ? -9.527 -5.228 17.429 1.00 93.38 87 ASN A N 1
ATOM 684 C CA . ASN A 1 87 ? -10.294 -5.120 18.663 1.00 93.38 87 ASN A CA 1
ATOM 685 C C . ASN A 1 87 ? -11.094 -3.810 18.711 1.00 93.38 87 ASN A C 1
ATOM 687 O O . ASN A 1 87 ? -10.981 -2.942 17.845 1.00 93.38 87 ASN A O 1
ATOM 691 N N . SER A 1 88 ? -11.942 -3.677 19.727 1.00 92.12 88 SER A N 1
ATOM 692 C CA . SER A 1 88 ? -12.664 -2.434 20.010 1.00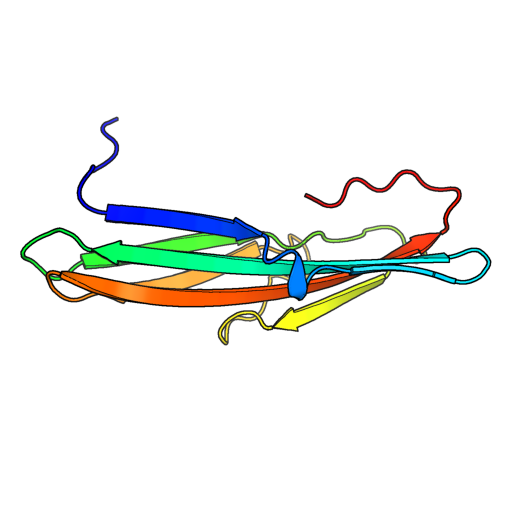 92.12 88 SER A CA 1
ATOM 693 C C . SER A 1 88 ? -11.701 -1.247 20.141 1.00 92.12 88 SER A C 1
ATOM 695 O O . SER A 1 88 ? -10.765 -1.327 20.931 1.00 92.12 88 SER A O 1
ATOM 697 N N . GLN A 1 89 ? -11.970 -0.138 19.441 1.00 91.31 89 GLN A N 1
ATOM 698 C CA . GLN A 1 89 ? -11.136 1.083 19.441 1.00 91.31 89 GLN A CA 1
ATOM 699 C C . GLN A 1 89 ? -9.685 0.887 18.954 1.00 91.31 89 GLN A C 1
ATOM 701 O O . GLN A 1 89 ? -8.841 1.756 19.174 1.00 91.31 89 GLN A O 1
ATOM 706 N N . ASP A 1 90 ? -9.393 -0.231 18.288 1.00 93.44 90 ASP A N 1
ATOM 707 C CA . ASP A 1 90 ? -8.050 -0.592 17.834 1.00 93.44 90 ASP A CA 1
ATOM 708 C C . ASP A 1 90 ? -7.713 0.022 16.464 1.00 93.44 90 ASP A C 1
ATOM 710 O O . ASP A 1 90 ? -8.602 0.347 15.664 1.00 93.44 90 ASP A O 1
ATOM 714 N N . GLU A 1 91 ? -6.421 0.160 16.178 1.00 93.00 91 GLU A N 1
ATOM 715 C CA . GLU A 1 91 ? -5.917 0.628 14.887 1.00 93.00 91 GLU A CA 1
ATOM 716 C C . GLU A 1 91 ? -4.764 -0.236 14.371 1.00 93.00 91 GLU A C 1
ATOM 718 O O . GLU A 1 91 ? -3.895 -0.691 15.115 1.00 93.00 91 GLU A O 1
ATOM 723 N N . LYS A 1 92 ? -4.745 -0.457 13.056 1.00 93.31 92 LYS A N 1
ATOM 724 C CA . LYS A 1 92 ? -3.701 -1.206 12.366 1.00 93.31 92 LYS A CA 1
ATOM 725 C C . LYS A 1 92 ? -3.192 -0.401 11.188 1.00 93.31 92 LYS A C 1
ATOM 727 O O . LYS A 1 92 ? -3.976 0.125 10.405 1.00 93.31 92 LYS A O 1
ATOM 732 N N . LYS A 1 93 ? -1.871 -0.360 11.046 1.00 93.50 93 LYS A N 1
ATOM 733 C CA . LYS A 1 93 ? -1.199 0.291 9.924 1.00 93.50 93 LYS A CA 1
ATOM 734 C C . LYS A 1 93 ? -0.433 -0.739 9.125 1.00 93.50 93 LYS A C 1
ATOM 736 O O . LYS A 1 93 ? 0.239 -1.593 9.707 1.00 93.50 93 LYS A O 1
ATOM 741 N N . VAL A 1 94 ? -0.538 -0.643 7.810 1.00 93.25 94 VAL A N 1
ATOM 742 C CA . VAL A 1 94 ? 0.233 -1.445 6.867 1.00 93.25 94 VAL A CA 1
ATOM 743 C C . VAL A 1 94 ? 0.861 -0.532 5.834 1.00 93.25 94 VAL A C 1
ATOM 745 O O . VAL A 1 94 ? 0.236 0.416 5.364 1.00 93.25 94 VAL A O 1
ATOM 748 N N . GLN A 1 95 ? 2.117 -0.815 5.510 1.00 92.38 95 GLN A N 1
ATOM 749 C CA . GLN A 1 95 ? 2.838 -0.133 4.449 1.00 92.38 95 GLN A CA 1
ATOM 750 C C . GLN A 1 95 ? 2.814 -0.993 3.187 1.00 92.38 95 GLN A C 1
ATOM 752 O O . GLN A 1 95 ? 3.016 -2.207 3.240 1.00 92.38 95 GLN A O 1
ATOM 757 N N . LEU A 1 96 ? 2.556 -0.344 2.058 1.00 92.62 96 LEU A N 1
ATOM 758 C CA . LEU A 1 96 ? 2.636 -0.926 0.730 1.00 92.62 96 LEU A CA 1
ATOM 759 C C . LEU A 1 96 ? 3.621 -0.103 -0.094 1.00 92.62 96 LEU A C 1
ATOM 761 O O . LEU A 1 96 ? 3.339 1.039 -0.458 1.00 92.62 96 LEU A O 1
ATOM 765 N N . LYS A 1 97 ? 4.766 -0.700 -0.414 1.00 92.00 97 LYS A N 1
ATOM 766 C CA . LYS A 1 97 ? 5.832 -0.057 -1.172 1.00 92.00 97 LYS A CA 1
ATOM 767 C C . LYS A 1 97 ? 6.158 -0.848 -2.423 1.00 92.00 97 LYS A C 1
ATOM 769 O O . LYS A 1 97 ? 6.474 -2.036 -2.356 1.00 92.00 97 LYS A O 1
ATOM 774 N N . TYR A 1 98 ? 6.152 -0.169 -3.559 1.00 92.12 98 TYR A N 1
ATOM 775 C CA . TYR A 1 98 ? 6.557 -0.739 -4.837 1.00 92.12 98 TYR A CA 1
ATOM 776 C C . TYR A 1 98 ? 7.290 0.293 -5.688 1.00 92.12 98 TYR A C 1
ATOM 778 O O . TYR A 1 98 ? 7.094 1.502 -5.562 1.00 92.12 98 TYR A O 1
ATOM 786 N N . LEU A 1 99 ? 8.156 -0.203 -6.560 1.00 90.50 99 LEU A N 1
ATOM 787 C CA . LEU A 1 99 ? 8.932 0.563 -7.515 1.00 90.50 99 LEU A CA 1
ATOM 788 C C . LEU A 1 99 ? 8.522 0.145 -8.921 1.00 90.50 99 LEU A C 1
ATOM 790 O O . LEU A 1 99 ? 8.566 -1.029 -9.271 1.00 90.50 99 LEU A O 1
ATOM 794 N N . VAL A 1 100 ? 8.150 1.122 -9.739 1.00 91.00 100 VAL A N 1
ATOM 795 C CA . VAL A 1 100 ? 7.845 0.928 -11.155 1.00 91.00 100 VAL A CA 1
ATOM 796 C C . VAL A 1 100 ? 8.953 1.566 -11.973 1.00 91.00 100 VAL A C 1
ATOM 798 O O . VAL A 1 100 ? 9.212 2.767 -11.872 1.00 91.00 100 VAL A O 1
ATOM 801 N N . LYS A 1 101 ? 9.618 0.776 -12.805 1.00 90.12 101 LYS A N 1
ATOM 802 C CA . LYS A 1 101 ? 10.663 1.231 -13.716 1.00 90.12 101 LYS A CA 1
ATOM 803 C C . LYS A 1 101 ? 10.172 1.070 -15.145 1.00 90.12 101 LYS A C 1
ATOM 805 O O . LYS A 1 101 ? 9.788 -0.019 -15.539 1.00 90.12 101 LYS A O 1
ATOM 810 N N . TYR A 1 102 ? 10.192 2.146 -15.921 1.00 89.88 102 TYR A N 1
ATOM 811 C CA . TYR A 1 102 ? 9.635 2.178 -17.275 1.00 89.88 102 TYR A CA 1
ATOM 812 C C . TYR A 1 102 ? 10.413 3.133 -18.192 1.00 89.88 102 TYR A C 1
ATOM 814 O O . TYR A 1 102 ? 11.031 4.085 -17.708 1.00 89.88 102 TYR A O 1
ATOM 822 N N . PRO A 1 103 ? 10.414 2.931 -19.522 1.00 88.25 103 PRO A N 1
ATOM 823 C CA . PRO A 1 103 ? 11.078 3.838 -20.454 1.00 88.25 103 PRO A CA 1
ATOM 824 C C . PRO A 1 103 ? 10.371 5.199 -20.496 1.00 88.25 103 PRO A C 1
ATOM 826 O O . PRO A 1 103 ? 9.146 5.289 -20.528 1.00 88.25 103 PRO A O 1
ATOM 829 N N . LYS A 1 104 ? 11.138 6.293 -20.559 1.00 82.12 104 LY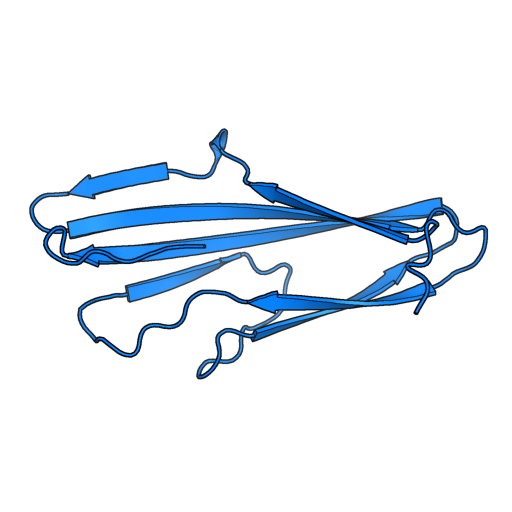S A N 1
ATOM 830 C CA . LYS A 1 104 ? 10.607 7.668 -20.488 1.00 82.12 104 LYS A CA 1
ATOM 831 C C . LYS A 1 104 ? 9.660 8.044 -21.629 1.00 82.12 104 LYS A C 1
ATOM 833 O O . LYS A 1 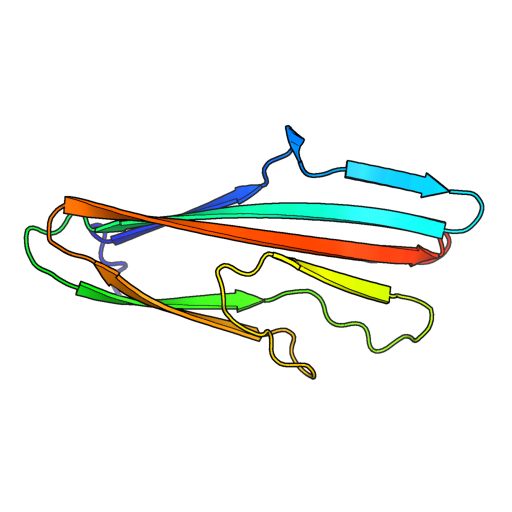104 ? 8.868 8.969 -21.446 1.00 82.12 104 LYS A O 1
ATOM 838 N N . ASN A 1 105 ? 9.781 7.346 -22.760 1.00 81.44 105 ASN A N 1
ATOM 839 C CA . ASN A 1 105 ? 8.968 7.529 -23.963 1.00 81.44 105 ASN A CA 1
ATOM 840 C C . ASN A 1 105 ? 7.593 6.851 -23.857 1.00 81.44 105 ASN A C 1
ATOM 842 O O . ASN A 1 105 ? 6.754 7.067 -24.724 1.00 81.44 105 ASN A O 1
ATOM 846 N N . GLN A 1 106 ? 7.355 6.041 -22.822 1.00 76.00 106 GLN A N 1
ATOM 847 C CA . GLN A 1 106 ? 6.039 5.486 -22.531 1.00 76.00 106 GLN A CA 1
ATOM 848 C C . GLN A 1 106 ? 5.363 6.309 -21.435 1.00 76.00 106 GLN A C 1
ATOM 850 O O . GLN A 1 106 ? 5.971 6.654 -20.418 1.00 76.00 106 GLN A O 1
ATOM 855 N N . SER A 1 107 ? 4.089 6.624 -21.655 1.00 68.50 107 SER A N 1
ATOM 856 C CA . SER A 1 107 ? 3.235 7.203 -20.624 1.00 68.50 107 SER A CA 1
ATOM 857 C C . SER A 1 107 ? 2.636 6.059 -19.817 1.00 68.50 107 SER A C 1
ATOM 859 O O . SER A 1 107 ? 1.685 5.419 -20.256 1.00 68.50 107 SER A O 1
ATOM 861 N N . VAL A 1 108 ? 3.245 5.759 -18.672 1.00 70.62 108 VAL A N 1
ATOM 862 C CA . VAL A 1 108 ? 2.732 4.774 -17.717 1.00 70.62 108 VAL A CA 1
ATOM 863 C C . VAL A 1 108 ? 2.018 5.537 -16.612 1.00 70.62 108 VAL A C 1
ATOM 865 O O . VAL A 1 108 ? 2.613 6.410 -15.976 1.00 70.62 108 VAL A O 1
ATOM 868 N N . ILE A 1 109 ? 0.740 5.231 -16.409 1.00 70.62 109 ILE A N 1
ATOM 869 C CA . ILE A 1 109 ? -0.024 5.744 -15.275 1.00 70.62 109 ILE A CA 1
ATOM 870 C C . ILE A 1 109 ? 0.257 4.805 -14.101 1.00 70.62 109 ILE A C 1
ATOM 872 O O . ILE A 1 109 ? -0.006 3.608 -14.185 1.00 70.62 109 ILE A O 1
ATOM 876 N N . VAL A 1 110 ? 0.850 5.349 -13.040 1.00 68.19 110 VAL A N 1
ATOM 877 C CA . VAL A 1 110 ? 1.102 4.637 -11.783 1.00 68.19 110 VAL A CA 1
ATOM 878 C C . VAL A 1 110 ? 0.132 5.202 -10.746 1.00 68.19 110 VAL A C 1
ATOM 880 O O . VAL A 1 110 ? 0.392 6.276 -10.193 1.00 68.19 110 VAL A O 1
ATOM 883 N N . GLU A 1 111 ? -0.998 4.519 -10.553 1.00 58.81 111 GLU A N 1
ATOM 884 C CA . GLU A 1 111 ? -1.995 4.809 -9.501 1.00 58.81 111 GLU A CA 1
ATOM 885 C C . GLU A 1 111 ? -1.611 4.215 -8.136 1.00 58.81 111 GLU A C 1
ATOM 887 O O . GLU A 1 111 ? -0.740 3.310 -8.085 1.00 58.81 111 GLU A O 1
#

Mean predicted aligned error: 6.06 Å

Foldseek 3Di:
DDDPPQKDWDKDWPVVQWDWDDDDQKIKTKTKIKIKIWGQAQAKDKDKDKDFFDADPDPQKDKAWDFWQPFDADNPTRMTIDIDTAGHGGMDIGMTMMMIMHGPPDDDDGD

InterPro domains:
  IPR011935 Conserved hypothetical protein CHP02231 [PTHR31005] (1-110)
  IPR037291 Domain of unknown function DUF4139 [PF13598] (2-104)

Solvent-accessible surface area (backbone atoms only — not comparable to full-atom values): 6519 Å² total; per-residue (Å²): 136,81,79,61,84,43,57,45,77,44,82,41,77,39,63,94,69,31,46,78,47,78,58,95,67,32,31,38,38,34,47,26,33,42,38,40,41,34,32,65,37,93,50,67,45,82,45,77,49,75,51,71,47,84,65,69,93,47,93,71,36,50,67,46,79,77,42,49,70,90,48,79,54,39,92,83,70,16,43,33,74,45,82,45,81,38,45,48,66,30,75,48,74,39,48,40,27,36,34,41,34,34,45,62,90,55,90,75,86,82,129

pLDDT: mean 86.75, std 8.88,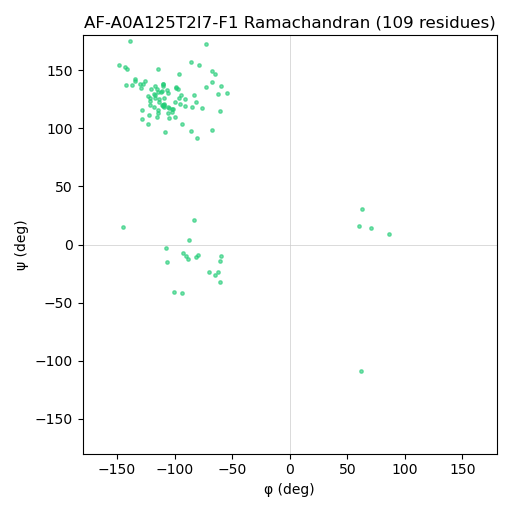 range [44.03, 94.06]

Sequence (111 aa):
MGTDKNIVVTRTLEKDLSEKQTFGSNKKETKNWLIDIKNRKNQPVNLIVEDQVPVSQNSSIDVEVQETGGVKPDALTGRIVWNFLLNSQDEKKVQLKYLVKYPKNQSVIVE

Nearest PDB structures (foldseek):
  1i31-assembly1_A  TM=5.080E-01  e=2.099E-02  Rattus norvegicus
  7oi5-assembly2_D  TM=4.550E-01  e=1.890E-02  Rattus norvegicus
  5nzv-assembly1_D  TM=5.079E-01  e=9.166E-02  Mus musculus
  8zds-assembly1_E  TM=1.850E-01  e=2.396E+00  Salmonella enterica subsp. enterica serovar Typhimurium
  8zds-assembly1_A  TM=1.838E-01  e=2.806E+00  Salmonella enterica subsp. enterica serovar Typhimurium

Organism: NCBI:txid1550579

Radius of gyration: 16.49 Å; Cα contacts (8 Å, |Δi|>4): 234; chains: 1; bounding box: 45×24×45 Å

Secondary structure (DSSP, 8-state):
----TTEEEEEEE-TTT--EEEETTEEEEEEEEEEEEEE-SSS-EEEEEEEE----SSTT-EEEEEE-TT-PPPTTT-EEEEEEEE-TT-EEEEEEEEEEEEETTS-----